Protein AF-A0A6G0Y248-F1 (afdb_monomer_lite)

Secondary structure (DSSP, 8-state):
--------GGGS-TTS-EEEEE--STT--EEEE---SHHHHHHHHHHHHHHHT----------TT-----PPPPTTT-------TT--------PPP--HHHHHH-TT--

pLDDT: mean 73.34, std 15.09, range [33.75, 91.88]

Structure (mmCIF, N/CA/C/O backbone):
data_AF-A0A6G0Y248-F1
#
_entry.id   AF-A0A6G0Y248-F1
#
loop_
_atom_site.group_PDB
_atom_site.id
_atom_site.type_symbol
_atom_site.label_atom_id
_atom_site.label_alt_id
_atom_site.label_comp_id
_atom_site.label_asym_id
_atom_site.label_entity_id
_atom_site.label_seq_id
_atom_site.pdbx_PDB_ins_code
_atom_site.Cartn_x
_atom_site.Cartn_y
_atom_site.Cartn_z
_atom_site.occupancy
_atom_site.B_iso_or_equiv
_atom_site.auth_seq_id
_atom_site.auth_comp_id
_atom_site.auth_asym_id
_atom_site.auth_atom_id
_atom_site.pdbx_PDB_model_num
ATOM 1 N N . MET A 1 1 ? 9.739 -10.360 -24.561 1.00 33.75 1 MET A N 1
ATOM 2 C CA . MET A 1 1 ? 9.095 -11.344 -23.669 1.00 33.75 1 MET A CA 1
ATOM 3 C C . MET A 1 1 ? 8.942 -10.649 -22.322 1.00 33.75 1 MET A C 1
ATOM 5 O O . MET A 1 1 ? 9.886 -10.618 -21.547 1.00 33.75 1 MET A O 1
ATOM 9 N N . GLU A 1 2 ? 7.842 -9.918 -22.128 1.00 36.12 2 GLU A N 1
ATOM 10 C CA . GLU A 1 2 ? 7.620 -9.136 -20.905 1.00 36.12 2 GLU A CA 1
ATOM 11 C C . GLU A 1 2 ? 7.161 -10.086 -19.798 1.00 36.12 2 GLU A C 1
ATOM 13 O O . GLU A 1 2 ? 6.069 -10.649 -19.841 1.00 36.12 2 GLU A O 1
ATOM 18 N N . THR A 1 3 ? 8.029 -10.328 -18.821 1.00 43.53 3 THR A N 1
ATOM 19 C CA . THR A 1 3 ? 7.675 -11.078 -17.619 1.00 43.53 3 THR A CA 1
ATOM 20 C C . THR A 1 3 ? 6.736 -10.218 -16.779 1.00 43.53 3 THR A C 1
ATOM 22 O O . THR A 1 3 ? 7.187 -9.362 -16.018 1.00 43.53 3 THR A O 1
ATOM 25 N N . HIS A 1 4 ? 5.428 -10.427 -16.923 1.00 51.09 4 HIS A N 1
ATOM 26 C CA . HIS A 1 4 ? 4.433 -9.876 -16.009 1.00 51.09 4 HIS A CA 1
ATOM 27 C C . HIS A 1 4 ? 4.674 -10.467 -14.615 1.00 51.09 4 HIS A C 1
ATOM 29 O O . HIS A 1 4 ? 4.296 -11.601 -14.318 1.00 51.09 4 HIS A O 1
ATOM 35 N N . LEU A 1 5 ? 5.369 -9.714 -13.764 1.00 57.22 5 LEU A N 1
ATOM 36 C CA . LEU A 1 5 ? 5.602 -10.077 -12.372 1.00 57.22 5 LEU A CA 1
ATOM 37 C C . LEU A 1 5 ? 4.284 -9.907 -11.617 1.00 57.22 5 LEU A C 1
ATOM 39 O O . LEU A 1 5 ? 3.922 -8.813 -11.187 1.00 57.22 5 LEU A O 1
ATOM 43 N N . ALA A 1 6 ? 3.538 -11.003 -11.502 1.00 68.38 6 ALA A N 1
ATOM 44 C CA . ALA A 1 6 ? 2.332 -11.030 -10.697 1.00 68.38 6 ALA A CA 1
ATOM 45 C C . ALA A 1 6 ? 2.682 -10.762 -9.227 1.00 68.38 6 ALA A C 1
ATOM 47 O O . ALA A 1 6 ? 3.557 -11.432 -8.671 1.00 68.38 6 ALA A O 1
ATOM 48 N N . ILE A 1 7 ? 2.005 -9.801 -8.588 1.00 75.38 7 ILE A N 1
ATOM 49 C CA . ILE A 1 7 ? 2.181 -9.555 -7.153 1.00 75.38 7 ILE A CA 1
ATOM 50 C C . ILE A 1 7 ? 1.658 -10.779 -6.399 1.00 75.38 7 ILE A C 1
ATOM 52 O O . ILE A 1 7 ? 0.458 -11.057 -6.399 1.00 75.38 7 ILE A O 1
ATOM 56 N N . LYS A 1 8 ? 2.562 -11.515 -5.748 1.00 79.31 8 LYS A N 1
ATOM 57 C CA . LYS A 1 8 ? 2.220 -12.629 -4.856 1.00 79.31 8 LYS A CA 1
ATOM 58 C C . LYS A 1 8 ? 2.177 -12.144 -3.413 1.00 79.31 8 LYS A C 1
ATOM 60 O O . LYS A 1 8 ? 2.791 -11.140 -3.063 1.00 79.31 8 LYS A O 1
ATOM 65 N N . LEU A 1 9 ? 1.503 -12.903 -2.550 1.00 76.81 9 LEU A N 1
ATOM 66 C CA . LEU A 1 9 ? 1.451 -12.613 -1.113 1.00 76.81 9 LEU A CA 1
ATOM 67 C C . LEU A 1 9 ? 2.857 -12.555 -0.481 1.00 76.81 9 LEU A C 1
ATOM 69 O O . LEU A 1 9 ? 3.088 -11.750 0.410 1.00 76.81 9 LEU A O 1
ATOM 73 N N . SER A 1 10 ? 3.806 -13.341 -1.002 1.00 81.94 10 SER A N 1
ATOM 74 C CA . SER A 1 10 ? 5.222 -13.337 -0.601 1.00 81.94 10 SER A CA 1
ATOM 75 C C . SER A 1 10 ? 5.951 -12.020 -0.873 1.00 81.94 10 SER A C 1
ATOM 77 O O . SER A 1 10 ? 6.983 -11.757 -0.270 1.00 81.94 10 SER A O 1
ATOM 79 N N . ASN A 1 11 ? 5.444 -11.204 -1.798 1.00 83.25 11 ASN A N 1
ATOM 80 C CA . ASN A 1 11 ? 6.013 -9.901 -2.130 1.00 83.25 11 ASN A CA 1
ATOM 81 C C . ASN A 1 11 ? 5.421 -8.780 -1.267 1.00 83.25 11 ASN A C 1
ATOM 83 O O . ASN A 1 11 ? 5.813 -7.629 -1.433 1.00 83.25 11 ASN A O 1
ATOM 87 N N . LEU A 1 12 ? 4.457 -9.082 -0.390 1.00 87.81 12 LEU A N 1
ATOM 88 C CA . LEU A 1 12 ? 3.803 -8.086 0.448 1.00 87.81 12 LEU A CA 1
ATOM 89 C C . LEU A 1 12 ? 4.476 -7.987 1.829 1.00 87.81 12 LEU A C 1
ATOM 91 O O . LEU A 1 12 ? 4.915 -9.002 2.369 1.00 87.81 12 LEU A O 1
ATOM 95 N N . PRO A 1 13 ? 4.510 -6.785 2.433 1.00 89.88 13 PRO A N 1
ATOM 96 C CA . PRO A 1 13 ? 5.070 -6.552 3.766 1.00 89.88 13 PRO A CA 1
ATOM 97 C C . PRO A 1 13 ? 4.476 -7.463 4.847 1.00 89.88 13 PRO A C 1
ATOM 99 O O . PRO A 1 13 ? 3.304 -7.323 5.196 1.00 89.88 13 PRO A O 1
ATOM 102 N N . MET A 1 14 ? 5.273 -8.372 5.412 1.00 88.31 14 MET A N 1
ATOM 103 C CA . MET A 1 14 ? 4.805 -9.334 6.424 1.00 88.31 14 MET A CA 1
ATOM 104 C C . MET A 1 14 ? 4.468 -8.683 7.771 1.00 88.31 14 MET A C 1
ATOM 106 O O . MET A 1 14 ? 3.685 -9.248 8.531 1.00 88.31 14 MET A O 1
ATOM 110 N N . SER A 1 15 ? 4.986 -7.479 8.053 1.00 88.44 15 SER A N 1
ATOM 111 C CA . SER A 1 15 ? 4.601 -6.699 9.241 1.00 88.44 15 SER A CA 1
ATOM 112 C C . SER A 1 15 ? 3.126 -6.284 9.241 1.00 88.44 15 SER A C 1
ATOM 114 O O . SER A 1 15 ? 2.627 -5.774 10.244 1.00 88.44 15 SER A O 1
ATOM 116 N N . PHE A 1 16 ? 2.431 -6.463 8.115 1.00 89.19 16 PHE A N 1
ATOM 117 C CA . PHE A 1 16 ? 1.051 -6.058 7.921 1.00 89.19 16 PHE A CA 1
ATOM 118 C C . PHE A 1 16 ? 0.191 -7.234 7.460 1.00 89.19 16 PHE A C 1
ATOM 120 O O . PHE A 1 16 ? 0.612 -8.104 6.698 1.00 89.19 16 PHE A O 1
ATOM 127 N N . VAL A 1 17 ? -1.071 -7.223 7.877 1.00 88.38 17 VAL A N 1
ATOM 128 C CA . VAL A 1 17 ? -2.078 -8.169 7.399 1.00 88.38 17 VAL A CA 1
ATOM 129 C C . VAL A 1 17 ? -2.573 -7.676 6.047 1.00 88.38 17 VAL A C 1
ATOM 131 O O . VAL A 1 17 ? -3.421 -6.785 5.971 1.00 88.38 17 VAL A O 1
ATOM 134 N N . ASN A 1 18 ? -2.022 -8.245 4.976 1.00 88.56 18 ASN A N 1
ATOM 135 C CA . ASN A 1 18 ? -2.385 -7.897 3.608 1.00 88.56 18 ASN A CA 1
ATOM 136 C C . ASN A 1 18 ? -3.338 -8.932 3.003 1.00 88.56 18 ASN A C 1
ATOM 138 O O . ASN A 1 18 ? -3.134 -10.138 3.124 1.00 88.56 18 ASN A O 1
ATOM 142 N N . LYS A 1 19 ? -4.354 -8.456 2.285 1.00 87.25 19 LYS A N 1
ATOM 143 C CA . LYS A 1 19 ? -5.289 -9.280 1.518 1.00 87.25 19 LYS A CA 1
ATOM 144 C C . LYS A 1 19 ? -5.423 -8.727 0.107 1.00 87.25 19 LYS A C 1
ATOM 146 O O . LYS A 1 19 ? -5.832 -7.580 -0.067 1.00 87.25 19 LYS A O 1
ATOM 151 N N . ILE A 1 20 ? -5.115 -9.544 -0.895 1.00 86.81 20 ILE A N 1
ATOM 152 C CA . ILE A 1 20 ? -5.355 -9.208 -2.302 1.00 86.81 20 ILE A CA 1
ATOM 153 C C . ILE A 1 20 ? -6.864 -9.339 -2.551 1.00 86.81 20 ILE A C 1
ATOM 155 O O . ILE A 1 20 ? -7.459 -10.369 -2.239 1.00 86.81 20 ILE A O 1
ATOM 159 N N . LEU A 1 21 ? -7.496 -8.259 -3.007 1.00 83.62 21 LEU A N 1
ATOM 160 C CA . LEU A 1 21 ? -8.940 -8.179 -3.241 1.00 83.62 21 LEU A CA 1
ATOM 161 C C . LEU A 1 21 ? -9.298 -8.417 -4.703 1.00 83.62 21 LEU A C 1
ATOM 163 O O . LEU A 1 21 ? -10.319 -9.039 -4.974 1.00 83.62 21 LEU A O 1
ATOM 167 N N . ASP A 1 22 ? -8.499 -7.864 -5.613 1.00 78.06 22 ASP A N 1
ATOM 168 C CA . ASP A 1 22 ? -8.747 -7.941 -7.045 1.00 78.06 22 ASP A CA 1
ATOM 169 C C . ASP A 1 22 ? -7.429 -7.894 -7.822 1.00 78.06 22 ASP A C 1
ATOM 171 O O . ASP A 1 22 ? -6.495 -7.167 -7.460 1.00 78.06 22 ASP A O 1
ATOM 175 N N . THR A 1 23 ? -7.406 -8.669 -8.896 1.00 70.94 23 THR A N 1
ATOM 176 C CA . THR A 1 23 ? -6.356 -8.779 -9.914 1.00 70.94 23 THR A CA 1
ATOM 177 C C . THR A 1 23 ? -7.014 -8.574 -11.272 1.00 70.94 23 THR A C 1
ATOM 179 O O . THR A 1 23 ? -6.951 -9.417 -12.165 1.00 70.94 23 THR A O 1
ATOM 182 N N . SER A 1 24 ? -7.760 -7.483 -11.396 1.00 58.62 24 SER A N 1
ATOM 183 C CA . SER A 1 24 ? -8.517 -7.158 -12.592 1.00 58.62 24 SER A CA 1
ATOM 184 C C . SER A 1 24 ? -7.570 -6.618 -13.666 1.00 58.62 24 SER A C 1
ATOM 186 O O . SER A 1 24 ? -7.117 -5.479 -13.585 1.00 58.62 24 SER A O 1
ATOM 188 N N . SER A 1 25 ? -7.325 -7.437 -14.693 1.00 55.78 25 SER A N 1
ATOM 189 C CA . SER A 1 25 ? -6.684 -7.104 -15.978 1.00 55.78 25 SER A CA 1
ATOM 190 C C . SER A 1 25 ? -5.243 -6.568 -15.918 1.00 55.78 25 SER A C 1
ATOM 192 O O . SER A 1 25 ? -4.973 -5.384 -15.732 1.00 55.78 25 SER A O 1
ATOM 194 N N . GLY A 1 26 ? -4.299 -7.466 -16.206 1.00 63.56 26 GLY A N 1
ATOM 195 C CA . GLY A 1 26 ? -2.971 -7.137 -16.723 1.00 63.56 26 GLY A CA 1
ATOM 196 C C . GLY A 1 26 ? -1.942 -6.737 -15.673 1.00 63.56 26 GLY A C 1
ATOM 197 O O . GLY A 1 26 ? -0.946 -7.437 -15.550 1.00 63.56 26 GLY A O 1
ATOM 198 N N . ASN A 1 27 ? -2.157 -5.635 -14.939 1.00 71.00 27 ASN A N 1
ATOM 199 C CA . ASN A 1 27 ? -1.138 -5.036 -14.056 1.00 71.00 27 ASN A CA 1
ATOM 200 C C . ASN A 1 27 ? -1.687 -4.229 -12.853 1.00 71.00 27 ASN A C 1
ATOM 202 O O . ASN A 1 27 ? -0.887 -3.702 -12.077 1.00 71.00 27 ASN A O 1
ATOM 206 N N . ASP A 1 28 ? -3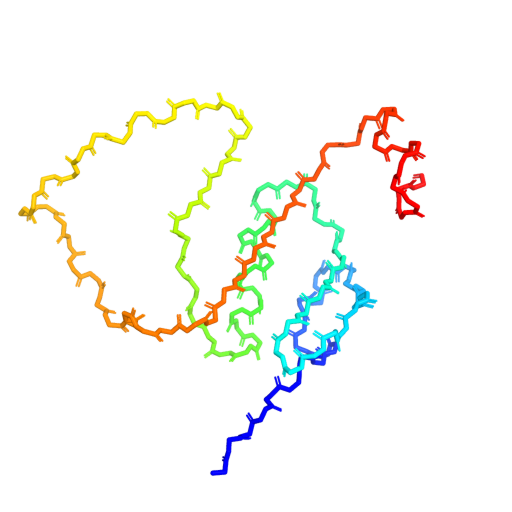.008 -4.131 -12.666 1.00 79.50 28 ASP A N 1
ATOM 207 C CA . ASP A 1 28 ? -3.605 -3.390 -11.547 1.00 79.50 28 ASP A CA 1
ATOM 208 C C . ASP A 1 28 ? -3.980 -4.321 -10.387 1.00 79.50 28 ASP A C 1
ATOM 210 O O . ASP A 1 28 ? -4.789 -5.239 -10.527 1.00 79.50 28 ASP A O 1
ATOM 214 N N . TYR A 1 29 ? -3.416 -4.046 -9.209 1.00 84.69 29 TYR A N 1
ATOM 215 C CA . TYR A 1 29 ? -3.637 -4.835 -7.999 1.00 84.69 29 TYR A CA 1
ATOM 216 C C . TYR A 1 29 ? -4.350 -4.000 -6.945 1.00 84.69 29 TYR A C 1
ATOM 218 O O . TYR A 1 29 ? -3.878 -2.935 -6.539 1.00 84.69 29 TYR A O 1
ATOM 226 N N . ARG A 1 30 ? -5.482 -4.506 -6.452 1.00 85.75 30 ARG A N 1
ATOM 227 C CA . ARG A 1 30 ? -6.170 -3.925 -5.296 1.00 85.75 30 ARG A CA 1
ATOM 228 C C . ARG A 1 30 ? -5.916 -4.802 -4.089 1.00 85.75 30 ARG A C 1
ATOM 230 O O . ARG A 1 30 ? -6.339 -5.953 -4.057 1.00 85.75 30 ARG A O 1
ATOM 237 N N . LEU A 1 31 ? -5.266 -4.242 -3.075 1.00 88.44 31 LEU A N 1
ATOM 238 C CA . LEU A 1 31 ? -5.029 -4.911 -1.801 1.00 88.44 31 LEU A CA 1
ATOM 239 C C . LEU A 1 31 ? -5.613 -4.110 -0.641 1.00 88.44 31 LEU A C 1
A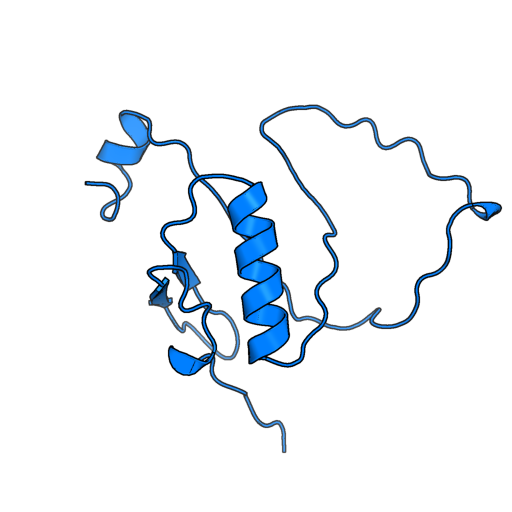TOM 241 O O . LEU A 1 31 ? -5.728 -2.883 -0.692 1.00 88.44 31 LEU A O 1
ATOM 245 N N . ARG A 1 32 ? -5.975 -4.821 0.422 1.00 88.56 32 ARG A N 1
ATOM 246 C CA . ARG A 1 32 ? -6.319 -4.257 1.723 1.00 88.56 32 ARG A CA 1
ATOM 247 C C . ARG A 1 32 ? -5.204 -4.588 2.697 1.00 88.56 32 ARG A C 1
ATOM 249 O O . ARG A 1 32 ? -4.772 -5.732 2.753 1.00 88.56 32 ARG A O 1
ATOM 256 N N . SER A 1 33 ? -4.773 -3.593 3.456 1.00 89.00 33 SER A N 1
ATOM 257 C CA . SER A 1 33 ? -3.778 -3.744 4.511 1.00 89.00 33 SER A CA 1
ATOM 258 C C . SER A 1 33 ? -4.307 -3.113 5.796 1.00 89.00 33 SER A C 1
ATOM 260 O O . SER A 1 33 ? -5.120 -2.185 5.729 1.00 89.00 33 SER A O 1
ATOM 262 N N . ASN A 1 34 ? -3.864 -3.595 6.954 1.00 89.62 34 ASN A N 1
ATOM 263 C CA . ASN A 1 34 ? -4.223 -3.066 8.276 1.00 89.62 34 ASN A CA 1
ATOM 264 C C . ASN A 1 34 ? -3.426 -1.796 8.651 1.00 89.62 34 ASN A C 1
ATOM 266 O O . ASN A 1 34 ? -3.038 -1.615 9.801 1.00 89.62 34 ASN A O 1
ATOM 270 N N . ILE A 1 35 ? -3.186 -0.916 7.678 1.00 88.50 35 ILE A N 1
ATOM 271 C CA . ILE A 1 35 ? -2.493 0.363 7.863 1.00 88.50 35 ILE A CA 1
ATOM 272 C C . ILE A 1 35 ? -3.467 1.384 8.456 1.00 88.50 35 ILE A C 1
ATOM 274 O O . ILE A 1 35 ? -4.539 1.631 7.899 1.00 88.50 35 ILE A O 1
ATOM 278 N N . LEU A 1 36 ? -3.071 2.010 9.562 1.00 84.31 36 LEU A N 1
ATOM 279 C CA . LEU A 1 36 ? -3.899 2.936 10.338 1.00 84.31 36 LEU A CA 1
ATOM 280 C C . LEU A 1 36 ? -3.483 4.400 10.183 1.00 84.31 36 LEU A C 1
ATOM 282 O O . LEU A 1 36 ? -4.303 5.297 10.378 1.00 84.31 36 LEU A O 1
ATOM 286 N N . ASN A 1 37 ? -2.219 4.665 9.853 1.00 83.44 37 ASN A N 1
ATOM 287 C CA . ASN A 1 37 ? -1.670 6.017 9.803 1.00 83.44 37 ASN A CA 1
ATOM 288 C C . ASN A 1 37 ? -0.627 6.181 8.683 1.00 83.44 37 ASN A C 1
ATOM 290 O O . ASN A 1 37 ? -0.244 5.221 8.019 1.0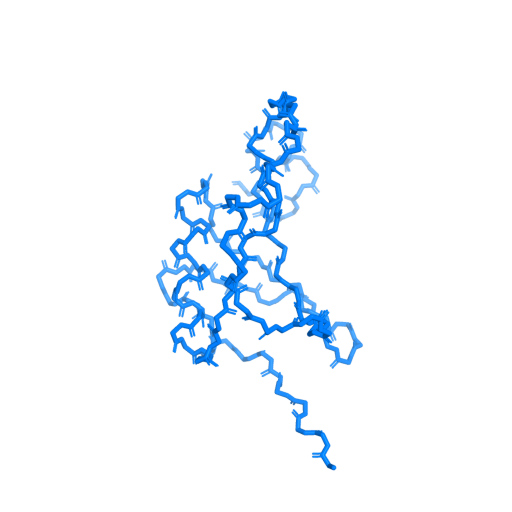0 83.44 37 ASN A O 1
ATOM 294 N N . PHE A 1 38 ? -0.188 7.423 8.462 1.00 81.75 38 PHE A N 1
ATOM 295 C CA . PHE A 1 38 ? 0.776 7.754 7.408 1.00 81.75 38 PHE A CA 1
ATOM 296 C C . PHE A 1 38 ? 2.174 7.173 7.656 1.00 81.75 38 PHE A C 1
ATOM 298 O O . PHE A 1 38 ? 2.817 6.755 6.704 1.00 81.75 38 PHE A O 1
ATOM 305 N N . GLU A 1 39 ? 2.627 7.090 8.906 1.00 85.19 39 GLU A N 1
ATOM 306 C CA . GLU A 1 39 ? 3.937 6.506 9.241 1.00 85.19 39 GLU A CA 1
ATOM 307 C C . GLU A 1 39 ? 3.994 5.019 8.868 1.00 85.19 39 GLU A C 1
ATOM 309 O O . GLU A 1 39 ? 4.982 4.518 8.335 1.00 85.19 39 GLU A O 1
ATOM 314 N N . GLN A 1 40 ? 2.884 4.314 9.079 1.00 87.25 40 GLN A N 1
ATOM 315 C CA . GLN A 1 40 ? 2.719 2.935 8.649 1.00 87.25 40 GLN A CA 1
ATOM 316 C C . GLN A 1 40 ? 2.645 2.805 7.123 1.00 87.25 40 GLN A C 1
ATOM 318 O O . GLN A 1 40 ? 3.082 1.780 6.609 1.00 87.25 40 GLN A O 1
ATOM 323 N N . CYS A 1 41 ? 2.161 3.817 6.387 1.00 87.19 41 CYS A N 1
ATOM 324 C CA . CYS A 1 41 ? 2.267 3.829 4.922 1.00 87.19 41 CYS A CA 1
ATOM 325 C C . CYS A 1 41 ? 3.732 3.839 4.483 1.00 87.19 41 CYS A C 1
ATOM 327 O O . CYS A 1 41 ? 4.108 3.038 3.631 1.00 87.19 41 CYS A O 1
ATOM 329 N N . ASP A 1 42 ? 4.552 4.711 5.072 1.00 87.69 42 ASP A N 1
ATOM 330 C CA . ASP A 1 42 ? 5.975 4.805 4.734 1.00 87.69 42 ASP A CA 1
ATOM 331 C C . ASP A 1 42 ? 6.694 3.494 5.073 1.00 87.69 42 ASP A C 1
ATOM 333 O O . ASP A 1 42 ? 7.442 2.961 4.252 1.00 87.69 42 ASP A O 1
ATOM 337 N N . LYS A 1 43 ? 6.392 2.903 6.238 1.00 90.75 43 LYS A N 1
ATOM 338 C CA . LYS A 1 43 ? 6.906 1.581 6.619 1.00 90.75 43 LYS A CA 1
ATOM 339 C C . LYS A 1 43 ? 6.485 0.489 5.630 1.00 90.75 43 LYS A C 1
ATOM 341 O O . LYS A 1 43 ? 7.326 -0.300 5.208 1.00 90.75 43 LYS A O 1
ATOM 346 N N . TRP A 1 44 ? 5.214 0.463 5.230 1.00 91.88 44 TRP A N 1
ATOM 347 C CA . TRP A 1 44 ? 4.704 -0.505 4.259 1.00 91.88 44 TRP A CA 1
ATOM 348 C C . TRP A 1 44 ? 5.418 -0.371 2.911 1.00 91.88 44 TRP A C 1
ATOM 350 O O . TRP A 1 44 ? 5.863 -1.369 2.349 1.00 91.88 44 TRP A O 1
ATOM 360 N N . VAL A 1 45 ? 5.586 0.859 2.408 1.00 89.62 45 VAL A N 1
ATOM 361 C CA . VAL A 1 45 ? 6.291 1.113 1.142 1.00 89.62 45 VAL A CA 1
ATOM 362 C C . VAL A 1 45 ? 7.757 0.710 1.247 1.00 89.62 45 VAL A C 1
ATOM 364 O O . VAL A 1 45 ? 8.266 0.106 0.309 1.00 89.62 45 VAL A O 1
ATOM 367 N N . ASN A 1 46 ? 8.429 0.985 2.364 1.00 89.06 46 ASN A N 1
ATOM 368 C CA . ASN A 1 46 ? 9.823 0.589 2.570 1.00 89.06 46 ASN A CA 1
ATOM 369 C C . ASN A 1 46 ? 9.994 -0.935 2.588 1.00 89.06 46 ASN A C 1
ATOM 371 O O . ASN A 1 46 ? 10.854 -1.459 1.886 1.00 89.06 46 ASN A O 1
ATOM 375 N N . GLU A 1 47 ? 9.152 -1.663 3.322 1.00 90.56 47 GLU A N 1
ATOM 376 C CA . GLU A 1 47 ? 9.199 -3.130 3.329 1.00 90.56 47 GLU A CA 1
ATOM 377 C C . GLU A 1 47 ? 8.899 -3.711 1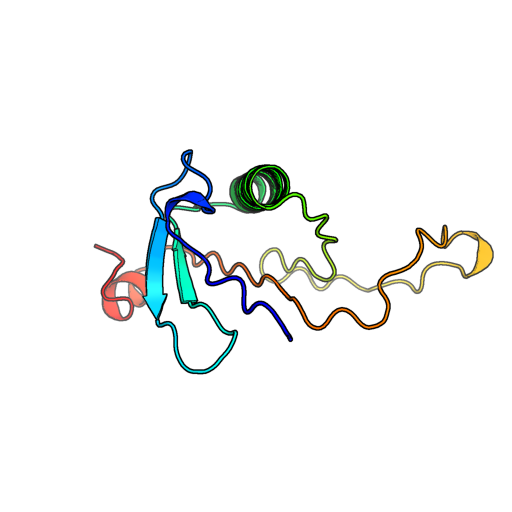.945 1.00 90.56 47 GLU A C 1
ATOM 379 O O . GLU A 1 47 ? 9.615 -4.593 1.473 1.00 90.56 47 GLU A O 1
ATOM 384 N N . PHE A 1 48 ? 7.888 -3.176 1.257 1.00 89.31 48 PHE A N 1
ATOM 385 C CA . PHE A 1 48 ? 7.558 -3.588 -0.103 1.00 89.31 48 PHE A CA 1
ATOM 386 C C . PHE A 1 48 ? 8.741 -3.338 -1.046 1.00 89.31 48 PHE A C 1
ATOM 388 O O . PHE A 1 48 ? 9.141 -4.237 -1.775 1.00 89.31 48 PHE A O 1
ATOM 395 N N . SER A 1 49 ? 9.369 -2.162 -0.946 1.00 86.88 49 SER A N 1
ATOM 396 C CA . SER A 1 49 ? 10.564 -1.772 -1.705 1.00 86.88 49 SER A CA 1
ATOM 397 C C . SER A 1 49 ? 11.710 -2.763 -1.537 1.00 86.88 49 SER A C 1
ATOM 399 O O . SER A 1 49 ? 12.340 -3.135 -2.525 1.00 86.88 49 SER A O 1
ATOM 401 N N . MET A 1 50 ? 11.960 -3.205 -0.301 1.00 87.56 50 MET A N 1
ATOM 402 C CA . MET A 1 50 ? 12.995 -4.193 0.007 1.00 87.56 50 MET A CA 1
ATOM 403 C C . MET A 1 50 ? 12.655 -5.571 -0.572 1.00 87.56 50 MET A C 1
ATOM 405 O O . MET A 1 50 ? 13.525 -6.213 -1.153 1.00 87.56 50 MET A O 1
ATOM 409 N N . LEU A 1 51 ? 11.395 -6.008 -0.466 1.00 87.88 51 LEU A N 1
ATOM 410 C CA . LEU A 1 51 ? 10.945 -7.311 -0.971 1.00 87.88 51 LEU A CA 1
ATOM 411 C C . LEU A 1 51 ? 10.931 -7.387 -2.501 1.00 87.88 51 LEU A C 1
ATOM 413 O O . LEU A 1 51 ? 11.219 -8.439 -3.069 1.00 87.88 51 LEU A O 1
ATOM 417 N N . THR A 1 52 ? 10.587 -6.294 -3.182 1.00 84.25 52 THR A N 1
ATOM 418 C CA . THR A 1 52 ? 10.524 -6.242 -4.650 1.00 84.25 52 THR A CA 1
ATOM 419 C C . THR A 1 52 ? 11.776 -5.653 -5.290 1.00 84.25 52 THR A C 1
ATOM 421 O O . THR A 1 52 ? 11.837 -5.565 -6.514 1.00 84.25 52 THR A O 1
ATOM 424 N N . ASN A 1 53 ? 12.773 -5.260 -4.490 1.00 84.75 53 ASN A N 1
ATOM 425 C CA . ASN A 1 53 ? 13.981 -4.560 -4.933 1.00 84.75 53 ASN A CA 1
ATOM 426 C C . ASN A 1 53 ? 13.665 -3.337 -5.825 1.00 84.75 53 ASN A C 1
ATOM 428 O O . ASN A 1 53 ? 14.273 -3.111 -6.871 1.00 84.75 53 ASN A O 1
ATOM 432 N N . THR A 1 54 ? 12.655 -2.558 -5.430 1.00 83.44 54 THR A N 1
ATOM 433 C CA . THR A 1 54 ? 12.175 -1.370 -6.159 1.00 83.44 54 THR A CA 1
ATOM 434 C C . THR A 1 54 ? 12.339 -0.121 -5.312 1.00 83.44 54 THR A C 1
ATOM 436 O O . THR A 1 54 ? 12.106 -0.177 -4.113 1.00 83.44 54 THR A O 1
ATOM 439 N N . ASN A 1 55 ? 12.616 1.028 -5.928 1.00 83.19 55 ASN A N 1
ATOM 440 C CA . ASN A 1 55 ? 12.633 2.315 -5.231 1.00 83.19 55 ASN A CA 1
ATOM 441 C C . ASN A 1 55 ? 11.388 3.139 -5.575 1.00 83.19 55 ASN A C 1
ATOM 443 O O . ASN A 1 55 ? 11.155 3.460 -6.743 1.00 83.19 55 ASN A O 1
ATOM 447 N N . TRP A 1 56 ? 10.614 3.517 -4.556 1.00 82.56 56 TRP A N 1
ATOM 448 C CA . TRP A 1 56 ? 9.401 4.322 -4.705 1.00 82.56 56 TRP A CA 1
ATOM 449 C C . TRP A 1 56 ? 9.633 5.751 -4.213 1.00 82.56 56 TRP A C 1
ATOM 451 O O . TRP A 1 56 ? 10.194 5.974 -3.145 1.00 82.56 56 TRP A O 1
ATOM 461 N N . ILE A 1 57 ? 9.186 6.736 -4.996 1.00 80.00 57 ILE A N 1
ATOM 462 C CA . ILE A 1 57 ? 9.282 8.159 -4.645 1.00 80.00 57 ILE A CA 1
ATOM 463 C C . ILE A 1 57 ? 7.876 8.691 -4.383 1.00 80.00 57 ILE A C 1
ATOM 465 O O . ILE A 1 57 ? 7.004 8.613 -5.254 1.00 80.00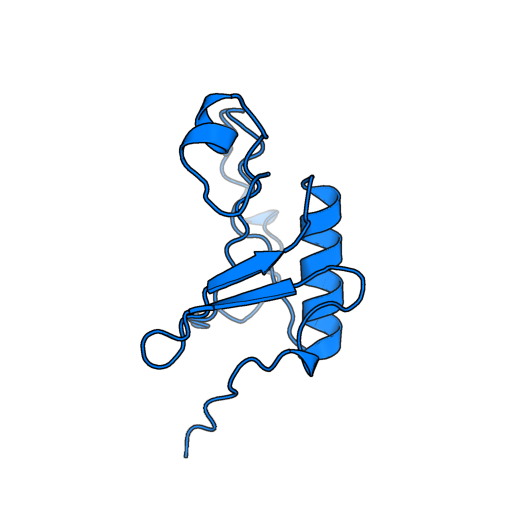 57 ILE A O 1
ATOM 469 N N . VAL A 1 58 ? 7.669 9.285 -3.209 1.00 76.69 58 VAL A N 1
ATOM 470 C CA . VAL A 1 58 ? 6.403 9.932 -2.854 1.00 76.69 58 VAL A CA 1
ATOM 471 C C . VAL A 1 58 ? 6.205 11.170 -3.734 1.00 76.69 58 VAL A C 1
ATOM 473 O O . VAL A 1 58 ? 6.938 12.150 -3.635 1.00 76.69 58 VAL A O 1
ATOM 476 N N . ARG A 1 59 ? 5.213 11.116 -4.632 1.00 72.31 59 ARG A N 1
ATOM 477 C CA . ARG A 1 59 ? 4.847 12.232 -5.528 1.00 72.31 59 ARG A CA 1
ATOM 478 C C . ARG A 1 59 ? 3.835 13.185 -4.899 1.00 72.31 59 ARG A C 1
ATOM 480 O O . ARG A 1 59 ? 3.873 14.379 -5.167 1.00 72.31 59 ARG A O 1
ATOM 487 N N . ASN A 1 60 ? 2.896 12.646 -4.129 1.00 69.06 60 ASN A N 1
ATOM 488 C CA . ASN A 1 60 ? 1.830 13.406 -3.495 1.00 69.06 60 ASN A CA 1
ATOM 489 C C . ASN A 1 60 ? 1.456 12.725 -2.178 1.00 69.06 60 ASN A C 1
ATOM 491 O O . ASN A 1 60 ? 1.186 11.525 -2.157 1.00 69.06 60 ASN A O 1
ATOM 495 N N . SER A 1 61 ? 1.424 13.498 -1.100 1.00 69.38 61 SER A N 1
ATOM 496 C CA . SER A 1 61 ? 0.919 13.080 0.201 1.00 69.38 61 SER A CA 1
ATOM 497 C C . SER A 1 61 ? -0.144 14.081 0.632 1.00 69.38 61 SER A C 1
ATOM 499 O O . SER A 1 61 ? 0.173 15.222 0.961 1.00 69.38 61 SER A O 1
ATOM 501 N N . ASN A 1 62 ? -1.409 13.669 0.641 1.00 67.50 62 ASN A N 1
ATOM 502 C CA . ASN A 1 62 ? -2.483 14.496 1.178 1.00 67.50 62 ASN A CA 1
ATOM 503 C C . ASN A 1 62 ? -2.834 13.997 2.581 1.00 67.50 62 ASN A C 1
ATOM 505 O O . ASN A 1 62 ? -3.678 13.113 2.753 1.00 67.50 62 ASN A O 1
ATOM 509 N N . LYS A 1 63 ? -2.154 14.558 3.585 1.00 60.06 63 LYS A N 1
ATOM 510 C CA . LYS A 1 63 ? -2.583 14.467 4.980 1.00 60.06 63 LYS A CA 1
ATOM 511 C C . LYS A 1 63 ? -3.819 15.349 5.120 1.00 60.06 63 LYS A C 1
ATOM 513 O O . LYS A 1 63 ? -3.699 16.543 5.324 1.00 60.06 63 LYS A O 1
ATOM 518 N N . MET A 1 64 ? -4.990 14.756 4.898 1.00 52.56 64 MET A N 1
ATOM 519 C CA . MET A 1 64 ? -6.308 15.280 5.263 1.00 52.56 64 MET A CA 1
ATOM 520 C C . MET A 1 64 ? -6.414 16.825 5.260 1.00 52.56 64 MET A C 1
ATOM 522 O O . MET A 1 64 ? -6.278 17.471 6.292 1.00 52.56 64 MET A O 1
ATOM 526 N N . SER A 1 65 ? -6.720 17.416 4.101 1.00 43.44 65 SER A N 1
ATOM 527 C CA . SER A 1 65 ? -7.208 18.804 3.960 1.00 43.44 65 SER A CA 1
ATOM 528 C C . SER A 1 65 ? -6.287 19.961 4.370 1.00 43.44 65 SER A C 1
ATOM 530 O O . SER A 1 65 ? -6.754 21.096 4.410 1.00 43.44 65 SER A O 1
ATOM 532 N N . GLU A 1 66 ? -4.987 19.758 4.575 1.00 41.00 66 GLU A N 1
ATOM 533 C CA . GLU A 1 66 ? -4.074 20.901 4.501 1.00 41.00 66 GLU A CA 1
ATOM 534 C C . GLU A 1 66 ? -3.912 21.302 3.030 1.00 41.00 66 GLU A C 1
ATOM 536 O O . GLU A 1 66 ? -3.385 20.556 2.199 1.00 41.00 66 GLU A O 1
ATOM 541 N N . ARG A 1 67 ? -4.429 22.484 2.670 1.00 39.56 67 ARG A N 1
ATOM 542 C CA . ARG A 1 67 ? -4.122 23.124 1.387 1.00 39.56 67 ARG A CA 1
ATOM 543 C C . ARG A 1 67 ? -2.637 23.471 1.388 1.00 39.56 67 ARG A C 1
ATOM 545 O O . ARG A 1 67 ? -2.256 24.579 1.755 1.00 39.56 67 ARG A O 1
ATOM 552 N N . PHE A 1 68 ? -1.794 22.539 0.962 1.00 43.03 68 PHE A N 1
ATOM 553 C CA . PHE A 1 68 ? -0.403 22.852 0.680 1.00 43.03 68 PHE A CA 1
ATOM 554 C C . PHE A 1 68 ? -0.370 23.794 -0.528 1.00 43.03 68 PHE A C 1
ATOM 556 O O . PHE A 1 68 ? -0.597 23.383 -1.668 1.00 43.03 68 PHE A O 1
ATOM 563 N N . GLN A 1 69 ? -0.122 25.083 -0.284 1.00 41.69 69 GLN A N 1
ATOM 564 C CA . GLN A 1 69 ? 0.338 25.977 -1.340 1.00 41.69 69 GLN A CA 1
ATOM 565 C C . GLN A 1 69 ? 1.722 25.493 -1.760 1.00 41.69 69 GLN A C 1
ATOM 567 O O . GLN A 1 69 ? 2.715 25.716 -1.067 1.00 41.69 69 GLN A O 1
ATOM 572 N N . PHE A 1 70 ? 1.792 24.816 -2.902 1.00 46.31 70 PHE A N 1
ATOM 573 C CA . PHE A 1 70 ? 3.063 24.506 -3.532 1.00 46.31 70 PHE A CA 1
ATOM 574 C C . PHE A 1 70 ? 3.691 25.821 -4.003 1.00 46.31 70 PHE A C 1
ATOM 576 O O . PHE A 1 70 ? 3.400 26.307 -5.096 1.00 46.31 70 PHE A O 1
ATOM 583 N N . LYS A 1 71 ? 4.561 26.419 -3.180 1.00 53.12 71 LYS A N 1
ATOM 584 C CA . LYS A 1 71 ? 5.511 27.409 -3.691 1.00 53.12 71 LYS A CA 1
ATOM 585 C C . LYS A 1 71 ? 6.408 26.676 -4.679 1.00 53.12 71 LYS A C 1
ATOM 587 O O . LYS A 1 71 ? 7.017 25.662 -4.339 1.00 53.12 71 LYS A O 1
ATOM 592 N N . LYS A 1 72 ? 6.432 27.159 -5.921 1.00 49.56 72 LYS A N 1
ATOM 593 C CA . LYS A 1 72 ? 7.287 26.622 -6.979 1.00 49.56 72 LYS A CA 1
ATOM 594 C C . LYS A 1 72 ? 8.722 26.614 -6.452 1.00 49.56 72 LYS A C 1
ATOM 596 O O . LYS A 1 72 ? 9.247 27.666 -6.100 1.00 49.56 72 LYS A O 1
ATOM 601 N N . VAL A 1 73 ? 9.306 25.424 -6.324 1.00 57.44 73 VAL A N 1
ATOM 602 C CA . VAL A 1 73 ? 10.688 25.280 -5.862 1.00 57.44 73 VAL A CA 1
ATOM 603 C C . VAL A 1 73 ? 11.584 25.951 -6.893 1.00 57.44 73 VAL A C 1
ATOM 605 O O . VAL A 1 73 ? 11.401 25.752 -8.098 1.00 57.44 73 VAL A O 1
ATOM 608 N N . ASP A 1 74 ? 12.507 26.772 -6.409 1.00 59.22 74 ASP A N 1
ATOM 609 C CA . ASP A 1 74 ? 13.466 27.476 -7.245 1.00 59.22 74 ASP A CA 1
ATOM 610 C C . ASP A 1 74 ? 14.233 26.479 -8.127 1.00 59.22 74 ASP A C 1
ATOM 612 O O . ASP A 1 74 ? 14.654 25.418 -7.647 1.00 59.22 74 ASP A O 1
ATOM 616 N N . LYS A 1 75 ? 14.373 26.786 -9.422 1.00 59.09 75 LYS A N 1
ATOM 617 C CA . LYS A 1 75 ? 14.923 25.845 -10.417 1.00 59.09 75 LYS A CA 1
ATOM 618 C C . LYS A 1 75 ? 16.327 25.388 -10.032 1.00 59.09 75 LYS A C 1
ATOM 620 O O . LYS A 1 75 ? 16.651 24.219 -10.232 1.00 59.09 75 LYS A O 1
ATOM 625 N N . ASP A 1 76 ? 17.094 26.284 -9.426 1.00 66.00 76 ASP A N 1
ATOM 626 C CA . ASP A 1 76 ? 18.502 26.078 -9.093 1.00 66.00 76 ASP A CA 1
ATOM 627 C C . ASP A 1 76 ? 18.692 25.292 -7.787 1.00 66.00 76 ASP A C 1
ATOM 629 O O . ASP A 1 76 ? 19.737 24.690 -7.556 1.00 66.00 76 ASP A O 1
ATOM 633 N N . LYS A 1 77 ? 17.650 25.228 -6.946 1.00 64.00 77 LYS A N 1
ATOM 634 C CA . LYS A 1 77 ? 17.623 24.417 -5.715 1.00 64.00 77 LYS A CA 1
ATOM 635 C C . LYS A 1 77 ? 16.992 23.044 -5.926 1.00 64.00 77 LYS A C 1
ATOM 637 O O . LYS A 1 77 ? 17.037 22.198 -5.032 1.00 64.00 77 LYS A O 1
ATOM 642 N N . ASN A 1 78 ? 16.400 22.807 -7.094 1.00 59.22 78 ASN A N 1
ATOM 643 C CA . ASN A 1 78 ? 15.824 21.521 -7.431 1.00 59.22 78 ASN A CA 1
ATOM 644 C C . ASN A 1 78 ? 16.954 20.538 -7.761 1.00 59.22 78 ASN A C 1
ATOM 646 O O . ASN A 1 78 ? 17.389 20.420 -8.908 1.00 59.22 78 ASN A O 1
ATOM 650 N N . GLN A 1 79 ? 17.444 19.831 -6.740 1.00 61.00 79 GLN A N 1
ATOM 651 C CA . GLN A 1 79 ? 18.340 18.700 -6.943 1.00 61.00 79 GLN A CA 1
ATOM 652 C C . GLN A 1 79 ? 17.617 17.704 -7.851 1.00 61.00 79 GLN A C 1
ATOM 654 O O . GLN A 1 79 ? 16.690 17.023 -7.413 1.00 61.00 79 GLN A O 1
ATOM 659 N N . LYS A 1 80 ? 18.018 17.628 -9.127 1.00 58.59 80 LYS A N 1
ATOM 660 C CA . LYS A 1 80 ? 17.563 16.608 -10.080 1.00 58.59 80 LYS A CA 1
ATOM 661 C C . LYS A 1 80 ? 18.014 15.228 -9.586 1.00 58.59 80 LYS A C 1
ATOM 663 O O . LYS A 1 80 ? 18.929 14.627 -10.143 1.00 58.59 80 LYS A O 1
ATOM 668 N N . LYS A 1 81 ? 17.377 14.696 -8.541 1.00 55.72 81 LYS A N 1
ATOM 669 C CA . LYS A 1 81 ? 17.462 13.274 -8.214 1.00 55.72 81 LYS A CA 1
ATOM 670 C C . LYS A 1 81 ? 16.776 12.530 -9.355 1.00 55.72 81 LYS A C 1
ATOM 672 O O . LYS A 1 81 ? 15.624 12.780 -9.701 1.00 55.72 81 LYS A O 1
ATOM 677 N N . SER A 1 82 ? 17.592 11.761 -10.056 1.00 56.22 82 SER A N 1
ATOM 678 C CA . SER A 1 82 ? 17.440 11.488 -11.475 1.00 56.22 82 SER A CA 1
ATOM 679 C C . SER A 1 82 ? 16.618 10.226 -11.776 1.00 56.22 82 SER A C 1
ATOM 681 O O . SER A 1 82 ? 16.581 9.307 -10.968 1.00 56.22 82 SER A O 1
ATOM 683 N N . LYS A 1 83 ? 16.077 10.196 -13.005 1.00 52.97 83 LYS A N 1
ATOM 684 C CA . LYS A 1 83 ? 15.876 9.026 -13.888 1.00 52.97 83 LYS A CA 1
ATOM 685 C C . LYS A 1 83 ? 14.921 7.925 -13.406 1.00 52.97 83 LYS A C 1
ATOM 687 O O . LYS A 1 83 ? 15.350 6.876 -12.964 1.00 52.97 83 LYS A O 1
ATOM 692 N N . ASN A 1 84 ? 13.625 8.161 -13.620 1.00 52.81 84 ASN A N 1
ATOM 693 C CA . ASN A 1 84 ? 12.621 7.147 -13.998 1.00 52.81 84 ASN A CA 1
ATOM 694 C C . ASN A 1 84 ? 11.400 7.864 -14.609 1.00 52.81 84 ASN A C 1
ATOM 696 O O . ASN A 1 84 ? 10.267 7.703 -14.160 1.00 52.81 84 ASN A O 1
ATOM 700 N N . MET A 1 85 ? 11.631 8.758 -15.583 1.00 55.00 85 MET A N 1
ATOM 701 C CA . MET A 1 85 ? 10.581 9.675 -16.060 1.00 55.00 85 MET A CA 1
ATOM 702 C C . MET A 1 85 ? 9.389 8.975 -16.729 1.00 55.00 85 MET A C 1
ATOM 704 O O . MET A 1 85 ? 8.314 9.562 -16.749 1.00 55.00 85 MET A O 1
ATOM 708 N N . ASN A 1 86 ? 9.545 7.723 -17.176 1.00 64.62 86 ASN A N 1
ATOM 709 C CA . ASN A 1 86 ? 8.510 6.988 -17.908 1.00 64.62 86 ASN A CA 1
ATOM 710 C C . ASN A 1 86 ? 8.078 5.677 -17.226 1.00 64.62 86 ASN A C 1
ATOM 712 O O . ASN A 1 86 ? 7.511 4.818 -17.891 1.00 64.62 86 ASN A O 1
ATOM 716 N N . CYS A 1 87 ? 8.338 5.485 -15.926 1.00 72.31 87 CYS A N 1
ATOM 717 C CA . CYS A 1 87 ? 7.839 4.290 -15.239 1.00 72.31 87 CYS A CA 1
ATOM 718 C C . CYS A 1 87 ? 6.315 4.409 -15.011 1.00 72.31 87 CYS A C 1
ATOM 720 O O . CYS A 1 87 ? 5.889 5.337 -14.313 1.00 72.31 87 CYS A O 1
ATOM 722 N N . PRO A 1 88 ? 5.483 3.506 -15.570 1.00 78.50 88 PRO A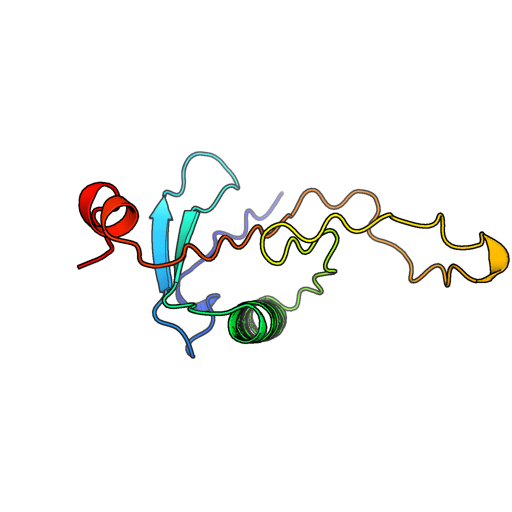 N 1
ATOM 723 C CA . PRO A 1 88 ? 4.033 3.552 -15.381 1.00 78.50 88 PRO A CA 1
ATOM 724 C C . PRO A 1 88 ? 3.604 3.044 -13.998 1.00 78.50 88 PRO A C 1
ATOM 726 O O . PRO A 1 88 ? 2.480 3.319 -13.576 1.00 78.50 88 PRO A O 1
ATOM 729 N N . ALA A 1 89 ? 4.485 2.329 -13.288 1.00 82.44 89 ALA A N 1
ATOM 730 C CA . ALA A 1 89 ? 4.178 1.715 -12.006 1.00 82.44 89 ALA A CA 1
ATOM 731 C C . ALA A 1 89 ? 3.891 2.779 -10.937 1.00 82.44 89 ALA A C 1
ATOM 733 O O . ALA A 1 89 ? 4.660 3.724 -10.737 1.00 82.44 89 ALA A O 1
ATOM 734 N N . LYS A 1 90 ? 2.762 2.625 -10.241 1.00 83.62 90 LYS A N 1
ATOM 735 C CA . LYS A 1 90 ? 2.294 3.553 -9.207 1.00 83.62 90 LYS A CA 1
ATOM 736 C C . LYS A 1 90 ? 1.720 2.769 -8.036 1.00 83.62 90 LYS A C 1
ATOM 738 O O . LYS A 1 90 ? 0.909 1.872 -8.229 1.00 83.62 90 LYS A O 1
ATOM 743 N N . VAL A 1 91 ? 2.091 3.170 -6.824 1.00 84.88 91 VAL A N 1
ATOM 744 C CA . VAL A 1 91 ? 1.469 2.701 -5.582 1.00 84.88 91 VAL A CA 1
ATOM 745 C C . VAL A 1 91 ? 0.606 3.830 -5.036 1.00 84.88 91 VAL A C 1
ATOM 747 O O . VAL A 1 91 ? 1.079 4.951 -4.855 1.00 84.88 91 VAL A O 1
ATOM 750 N N . ASN A 1 92 ? -0.673 3.543 -4.797 1.00 87.06 92 ASN A N 1
ATOM 751 C CA . ASN A 1 92 ? -1.614 4.490 -4.209 1.00 87.06 92 ASN A CA 1
ATOM 752 C C . ASN A 1 92 ? -2.182 3.910 -2.910 1.00 87.06 92 ASN A C 1
ATOM 754 O O . ASN A 1 92 ? -2.973 2.968 -2.944 1.00 87.06 92 ASN A O 1
ATOM 758 N N . ILE A 1 93 ? -1.783 4.481 -1.772 1.00 85.75 93 ILE A N 1
ATOM 759 C CA . ILE A 1 93 ? -2.243 4.052 -0.449 1.00 85.75 93 ILE A CA 1
ATOM 760 C C . ILE A 1 93 ? -3.290 5.040 0.054 1.00 85.75 93 ILE A C 1
ATOM 762 O O . ILE A 1 93 ? -3.032 6.236 0.187 1.00 85.75 93 ILE A O 1
ATOM 766 N N . LYS A 1 94 ? -4.485 4.527 0.366 1.00 85.88 94 LYS A N 1
ATOM 767 C CA . LYS A 1 94 ? -5.586 5.317 0.923 1.00 85.88 94 LYS A CA 1
ATOM 768 C C . LYS A 1 94 ? -5.953 4.812 2.311 1.00 85.88 94 LYS A C 1
ATOM 770 O O . LYS A 1 94 ? -6.649 3.807 2.445 1.00 85.88 94 LYS A O 1
ATOM 775 N N . VAL A 1 95 ? -5.542 5.560 3.329 1.00 82.75 95 VAL A N 1
ATOM 776 C CA . VAL A 1 95 ? -5.950 5.327 4.718 1.00 82.75 95 VAL A CA 1
ATOM 777 C C . VAL A 1 95 ? -7.271 6.054 4.960 1.00 82.75 95 VAL A C 1
ATOM 779 O O . VAL A 1 95 ? -7.354 7.275 4.827 1.00 82.75 95 VAL A O 1
ATOM 782 N N . LYS A 1 96 ? -8.333 5.303 5.262 1.00 79.81 96 LYS A N 1
ATOM 783 C CA . LYS A 1 96 ? -9.640 5.868 5.627 1.00 79.81 96 LYS A CA 1
ATOM 784 C C . LYS A 1 96 ? -9.761 5.891 7.145 1.00 79.81 96 LYS A C 1
ATOM 786 O O . LYS A 1 96 ? -9.486 4.884 7.785 1.00 79.81 96 LYS A O 1
ATOM 791 N N . LYS A 1 97 ? -10.235 7.006 7.707 1.00 76.44 97 LYS A N 1
ATOM 792 C CA . LYS A 1 97 ? -10.639 7.046 9.115 1.00 76.44 97 LYS A CA 1
ATOM 793 C C . LYS A 1 97 ? -11.868 6.162 9.325 1.00 76.44 97 LYS A C 1
ATOM 795 O O . LYS A 1 97 ? -12.814 6.203 8.529 1.00 76.44 97 LYS A O 1
ATOM 800 N N . THR A 1 98 ? -11.856 5.403 10.413 1.00 76.50 98 THR A N 1
ATOM 801 C CA . THR A 1 98 ? -13.016 4.643 10.876 1.00 76.50 98 THR A CA 1
ATOM 802 C C . THR A 1 98 ? -14.035 5.622 11.447 1.00 76.50 98 THR A C 1
ATOM 804 O O . THR A 1 98 ? -13.922 6.070 12.581 1.00 76.50 98 THR A O 1
ATOM 807 N N . THR A 1 99 ? -15.000 6.016 10.623 1.00 79.31 99 THR A N 1
ATOM 808 C CA . THR A 1 99 ? -16.195 6.756 11.042 1.00 79.31 99 THR A CA 1
ATOM 809 C C . THR A 1 99 ? -17.401 5.826 10.976 1.00 79.31 99 THR A C 1
ATOM 811 O O . THR A 1 99 ? -17.345 4.785 10.320 1.00 79.31 99 THR A O 1
ATOM 814 N N . THR A 1 100 ? -18.511 6.206 11.607 1.00 79.06 100 THR A N 1
ATOM 815 C CA . THR A 1 100 ? -19.780 5.460 11.544 1.00 79.06 100 THR A CA 1
ATOM 816 C C . THR A 1 100 ? -20.224 5.180 10.104 1.00 79.06 100 THR A C 1
ATOM 818 O O . THR A 1 100 ? -20.687 4.084 9.804 1.00 79.06 100 THR A O 1
ATOM 821 N N . ASP A 1 101 ? -20.009 6.121 9.183 1.00 75.44 101 ASP A N 1
ATOM 822 C CA . ASP A 1 101 ? -20.279 5.924 7.754 1.00 75.44 101 ASP A CA 1
ATOM 823 C C . ASP A 1 101 ? -19.309 4.953 7.077 1.00 75.44 101 ASP A C 1
ATOM 825 O O . ASP A 1 101 ? -19.725 4.159 6.229 1.00 75.44 101 ASP A O 1
ATOM 829 N N . THR A 1 102 ? -18.021 4.994 7.436 1.00 74.56 102 THR A N 1
ATOM 830 C CA . THR A 1 102 ? -17.036 4.027 6.934 1.00 74.56 102 THR A CA 1
ATOM 831 C C . THR A 1 102 ? -17.409 2.614 7.381 1.00 74.56 102 THR A C 1
ATOM 833 O O . THR A 1 102 ? -17.380 1.713 6.551 1.00 74.56 102 THR A O 1
ATOM 836 N N . VAL A 1 103 ? -17.834 2.435 8.638 1.00 75.50 103 VAL A N 1
ATOM 837 C CA . VAL A 1 103 ? -18.319 1.147 9.170 1.00 75.50 103 VAL A CA 1
ATOM 838 C C . VAL A 1 103 ? -19.559 0.666 8.406 1.00 75.50 103 VAL A C 1
ATOM 840 O O . VAL A 1 103 ? -19.639 -0.494 8.024 1.00 75.50 103 VAL A O 1
ATOM 843 N N . LYS A 1 104 ? -20.510 1.560 8.100 1.00 76.56 104 LYS A N 1
ATOM 844 C CA . LYS A 1 104 ? -21.733 1.200 7.356 1.00 76.56 104 LYS A CA 1
ATOM 845 C C . LYS A 1 104 ? -21.480 0.799 5.898 1.00 76.56 104 LYS A C 1
ATOM 847 O O . LYS A 1 104 ? -22.213 -0.026 5.362 1.00 76.56 104 LYS A O 1
ATOM 852 N N . LYS A 1 105 ? -20.506 1.421 5.223 1.00 79.31 105 LYS A N 1
ATOM 853 C CA . LYS A 1 105 ? -20.291 1.263 3.768 1.00 79.31 105 LYS A CA 1
ATOM 854 C C . LYS A 1 105 ? -19.162 0.297 3.404 1.00 79.31 105 LYS A C 1
ATOM 856 O O . LYS A 1 105 ? -19.158 -0.240 2.298 1.00 79.31 105 LYS A O 1
ATOM 861 N N . ASP A 1 106 ? -18.171 0.116 4.273 1.00 76.12 106 ASP A N 1
ATOM 862 C CA . ASP A 1 106 ? -16.998 -0.714 4.005 1.00 76.12 106 ASP A CA 1
ATOM 863 C C . ASP A 1 106 ? -17.169 -2.095 4.651 1.00 76.12 106 ASP A C 1
ATOM 865 O O . ASP A 1 106 ? -16.961 -2.265 5.846 1.00 76.12 106 ASP A O 1
ATOM 869 N N . LYS A 1 107 ? -17.491 -3.107 3.835 1.00 75.81 107 LYS A N 1
ATOM 870 C CA . LYS A 1 107 ? -17.690 -4.506 4.266 1.00 75.81 107 LYS A CA 1
ATOM 871 C C . LYS A 1 107 ? -16.487 -5.150 4.975 1.00 75.81 107 LYS A C 1
ATOM 873 O O . LYS A 1 107 ? -16.598 -6.266 5.477 1.00 75.81 107 LYS A O 1
ATOM 878 N N . TYR A 1 108 ? -15.329 -4.491 4.959 1.00 68.81 108 TYR A N 1
ATOM 879 C CA . TYR A 1 108 ? -14.100 -4.957 5.598 1.00 68.81 108 TYR A CA 1
ATOM 880 C C . TYR A 1 108 ? -13.780 -4.227 6.905 1.00 68.81 108 TYR A C 1
ATOM 882 O O . TYR A 1 108 ? -12.788 -4.563 7.547 1.00 68.81 108 TYR A O 1
ATOM 890 N N . VAL A 1 109 ? -14.572 -3.223 7.279 1.00 69.31 109 VAL A N 1
ATOM 891 C CA . VAL A 1 109 ? -14.476 -2.537 8.568 1.00 69.31 109 VAL A CA 1
ATOM 892 C C . VAL A 1 109 ? -15.559 -3.141 9.457 1.00 69.31 109 VAL A C 1
ATOM 894 O O . VAL A 1 109 ? -16.741 -2.912 9.221 1.00 69.31 109 VAL A O 1
ATOM 897 N N . LYS A 1 110 ? -15.147 -3.981 10.409 1.00 59.00 110 LYS A N 1
ATOM 898 C CA . LYS A 1 110 ? -16.021 -4.570 11.430 1.00 59.00 110 LYS A CA 1
ATOM 899 C C . LYS A 1 110 ? -15.840 -3.840 12.748 1.00 59.00 110 LYS A C 1
ATOM 901 O O . LYS A 1 110 ? -14.677 -3.476 13.033 1.00 59.00 110 LYS A O 1
#

Organism: Aphis craccivora (NCBI:txid307492)

Foldseek 3Di:
DDPQPDDDPQLFQPVWDKDFDDPPDDHDTDMDTPDADDVVVVVRVVSSCVSVVHDDDDPDDDPDDDPPPPPPPDPVPPPPPDDDVPDPDDDDDDRDDDDPVCCVPPPPND

Radius of gyration: 16.84 Å; chains: 1; bounding box: 40×41×35 Å

Sequence (110 aa):
METHLAIKLSNLPMSFVNKILDTSSGNDYRLRSNILNFEQCDKWVNEFSMLTNTNWIVRNSNKMSERFQFKKVDKDKNQKKSKNMNCPAKVNIKVKKTTTDTVKKDKYVK